Protein AF-A0A2D0HEY1-F1 (afdb_monomer)

Radius of gyration: 21.35 Å; Cα contacts (8 Å, |Δi|>4): 132; chains: 1; bounding box: 47×28×57 Å

Foldseek 3Di:
DQQPVNVVLVVVCVVPPPPPDPVSVVCVVVVLVCLVVQNAEAEAEALVPDPDPQSLLSVLVSCDDSNVSYKYKYKYFPVSCVVCVPSPVQWDKDKDDAQDPPPRVVVVVVVVVVVVCVVDPDDDDDPDDDDPPPSPCSTMMIIIHD

Secondary structure (DSSP, 8-state):
---HHHHHHHHHHHT-TT-TTHHHHHHHHHHHHHHHTT--EEEE--GGGSS-SSHHHHHHHHS-TTGGGSEEEEEEEHHHHHTTGGGGTTSEEEEPPPPPTTHHHHHHHHHHHHHHHTT------------STT-----EEEEE--

Solvent-accessible surface area (backbone atoms only — not comparable to full-atom values): 8769 Å² total; per-residue (Å²): 133,81,50,72,66,54,54,54,49,50,56,63,46,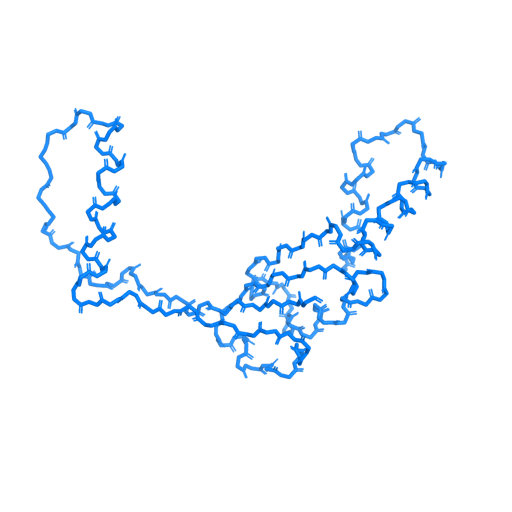69,80,51,83,87,55,82,63,68,53,54,58,52,48,52,51,55,52,48,48,35,19,73,66,59,72,37,77,46,79,45,74,49,46,71,74,46,101,50,99,52,41,59,49,56,50,46,69,63,50,42,86,59,55,50,43,28,31,36,41,36,31,27,41,44,71,62,44,70,76,46,64,73,44,54,71,84,40,52,78,43,72,63,75,79,72,52,80,65,64,50,48,49,54,49,53,52,50,56,49,53,62,51,48,78,77,39,103,69,86,84,81,82,92,76,83,78,72,84,79,83,73,69,71,72,42,41,31,41,35,39,37,117

Structure (mmCIF, N/CA/C/O backbone):
data_AF-A0A2D0HEY1-F1
#
_entry.id   AF-A0A2D0HEY1-F1
#
loop_
_atom_site.group_PDB
_atom_site.id
_atom_site.type_symbol
_atom_site.label_atom_id
_atom_site.label_alt_id
_atom_site.label_comp_id
_atom_site.label_asym_id
_atom_site.label_entity_id
_atom_site.label_seq_id
_atom_site.pdbx_PDB_ins_co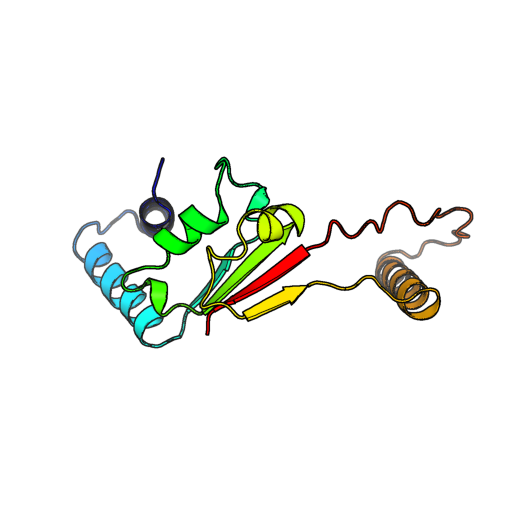de
_atom_site.Cartn_x
_atom_site.Cartn_y
_atom_site.Cartn_z
_atom_site.occupancy
_atom_site.B_iso_or_equiv
_atom_site.auth_seq_id
_atom_site.auth_comp_id
_atom_site.auth_asym_id
_atom_site.auth_atom_id
_atom_site.pdbx_PDB_model_num
ATOM 1 N N . MET A 1 1 ? -8.835 16.727 12.006 1.00 42.97 1 MET A N 1
ATOM 2 C CA . MET A 1 1 ? -8.647 15.499 11.207 1.00 42.97 1 MET A CA 1
ATOM 3 C C . MET A 1 1 ? -9.890 14.647 11.376 1.00 42.97 1 MET A C 1
ATOM 5 O O . MET A 1 1 ? -10.105 14.189 12.490 1.00 42.97 1 MET A O 1
ATOM 9 N N . LYS A 1 2 ? -10.723 14.485 10.339 1.00 43.28 2 LYS A N 1
ATOM 10 C CA . LYS A 1 2 ? -11.772 13.454 10.366 1.00 43.28 2 LYS A CA 1
ATOM 11 C C . LYS A 1 2 ? -11.086 12.103 10.195 1.00 43.28 2 LYS A C 1
ATOM 13 O O . LYS A 1 2 ? -10.297 11.947 9.265 1.00 43.28 2 LYS A O 1
ATOM 18 N N . ARG A 1 3 ? -11.317 11.163 11.111 1.00 63.38 3 ARG A N 1
ATOM 19 C CA . ARG A 1 3 ? -10.751 9.805 10.998 1.00 63.38 3 ARG A CA 1
ATOM 20 C C . ARG A 1 3 ? -11.376 9.132 9.774 1.00 63.38 3 ARG A C 1
ATOM 22 O O . ARG A 1 3 ? -12.541 9.386 9.483 1.00 63.38 3 ARG A O 1
ATOM 29 N N . LEU A 1 4 ? -10.649 8.250 9.090 1.00 54.59 4 LEU A N 1
ATOM 30 C CA . LEU A 1 4 ? -11.161 7.497 7.931 1.00 54.59 4 LEU A CA 1
ATOM 31 C C . LEU A 1 4 ? -12.522 6.832 8.230 1.00 54.59 4 LEU A C 1
ATOM 33 O O . LEU A 1 4 ? -13.414 6.808 7.391 1.00 54.59 4 LEU A O 1
ATOM 37 N N . LEU A 1 5 ? -12.702 6.391 9.480 1.00 56.34 5 LEU A N 1
ATOM 38 C CA . LEU A 1 5 ? -13.956 5.873 10.018 1.00 56.34 5 LEU A CA 1
ATOM 39 C C . LEU A 1 5 ? -15.105 6.893 9.965 1.00 56.34 5 LEU A C 1
ATOM 41 O O . LEU A 1 5 ? -16.190 6.541 9.530 1.00 56.34 5 LEU A O 1
ATOM 45 N N . GLU A 1 6 ? -14.875 8.142 10.379 1.00 59.75 6 GLU A N 1
ATOM 46 C CA . GLU A 1 6 ? -15.881 9.215 10.354 1.00 59.75 6 GLU A CA 1
ATOM 47 C C . GLU A 1 6 ? -16.223 9.617 8.921 1.00 59.75 6 GLU A C 1
ATOM 49 O O . GLU A 1 6 ? -17.385 9.846 8.626 1.00 59.75 6 GLU A O 1
ATOM 54 N N . ALA A 1 7 ? -15.240 9.641 8.016 1.00 65.81 7 ALA A N 1
ATOM 55 C CA . ALA A 1 7 ? -15.483 9.929 6.603 1.00 65.81 7 ALA A CA 1
ATOM 56 C C . ALA A 1 7 ? -16.307 8.823 5.917 1.00 65.81 7 ALA A C 1
ATOM 58 O O . ALA A 1 7 ? -17.231 9.124 5.166 1.00 65.81 7 ALA A O 1
ATOM 59 N N . LEU A 1 8 ? -16.015 7.551 6.212 1.00 61.97 8 LEU A N 1
ATOM 60 C CA . LEU A 1 8 ? -16.779 6.406 5.702 1.00 61.97 8 LEU A CA 1
ATOM 61 C C . LEU A 1 8 ? -18.190 6.342 6.302 1.00 61.97 8 LEU A C 1
ATOM 63 O O . LEU A 1 8 ? -19.149 6.046 5.592 1.00 61.97 8 LEU A O 1
ATOM 67 N N . LEU A 1 9 ? -18.329 6.655 7.593 1.00 59.56 9 LEU A N 1
ATOM 68 C CA . LEU A 1 9 ? -19.627 6.758 8.256 1.00 59.56 9 LEU A CA 1
ATOM 69 C C . LEU A 1 9 ? -20.449 7.937 7.739 1.00 59.56 9 LEU A C 1
ATOM 71 O O . LEU A 1 9 ? -21.649 7.785 7.545 1.00 59.56 9 LEU A O 1
ATOM 75 N N . ASP A 1 10 ? -19.834 9.092 7.505 1.00 65.50 10 ASP A N 1
ATOM 76 C CA . ASP A 1 10 ? -20.512 10.260 6.940 1.00 65.50 10 ASP A CA 1
ATOM 77 C C . ASP A 1 10 ? -21.001 9.972 5.516 1.00 65.50 10 ASP A C 1
ATOM 79 O O . ASP A 1 10 ? -22.139 10.301 5.193 1.00 65.50 10 ASP A O 1
ATOM 83 N N . PHE A 1 11 ? -20.191 9.292 4.695 1.00 64.12 11 PHE A N 1
ATOM 84 C CA . PHE A 1 11 ? -20.583 8.864 3.351 1.00 64.12 11 PHE A CA 1
ATOM 85 C C . PHE A 1 11 ? -21.787 7.912 3.383 1.00 64.12 11 PHE A C 1
ATOM 87 O O . PHE A 1 11 ? -22.779 8.149 2.703 1.00 64.12 11 PHE A O 1
ATOM 94 N N . ALA A 1 12 ? -21.751 6.881 4.233 1.00 57.28 12 ALA A N 1
ATOM 95 C CA . ALA A 1 12 ? -22.863 5.939 4.371 1.00 57.28 12 ALA A CA 1
ATOM 96 C C . ALA A 1 12 ? -24.143 6.588 4.939 1.00 57.28 12 ALA A C 1
ATOM 98 O O . ALA A 1 12 ? -25.248 6.181 4.587 1.00 57.28 12 ALA A O 1
ATOM 99 N N . ASN A 1 13 ? -24.007 7.591 5.813 1.00 54.88 13 ASN A N 1
ATOM 100 C CA . ASN A 1 13 ? -25.144 8.289 6.420 1.00 54.88 13 ASN A CA 1
ATOM 101 C C . ASN A 1 13 ? -25.785 9.331 5.489 1.00 54.88 13 ASN A C 1
ATOM 103 O O . ASN A 1 13 ? -26.959 9.645 5.671 1.00 54.88 13 ASN A O 1
ATOM 107 N N . TRP A 1 14 ? -25.046 9.869 4.514 1.00 55.41 14 TRP A N 1
ATOM 108 C CA . TRP A 1 14 ? -25.567 10.856 3.561 1.00 55.41 14 TRP A CA 1
ATOM 109 C C . TRP A 1 14 ? -26.582 10.255 2.575 1.00 55.41 14 TRP A C 1
ATOM 111 O O . TRP A 1 14 ? -27.490 10.944 2.126 1.00 55.41 14 TRP A O 1
ATOM 121 N N . GLU A 1 15 ? -26.491 8.953 2.304 1.00 53.97 15 GLU A N 1
ATOM 122 C CA . GLU A 1 15 ? -27.396 8.239 1.394 1.00 53.97 15 GLU A CA 1
ATOM 123 C C . GLU A 1 15 ? -28.759 7.872 2.042 1.00 53.97 15 GLU A C 1
ATOM 125 O O . GLU A 1 15 ? -29.707 7.519 1.343 1.00 53.97 15 GLU A O 1
ATOM 130 N N . PHE A 1 16 ? -28.891 7.947 3.377 1.00 53.69 16 PHE A N 1
ATOM 131 C CA . PHE A 1 16 ? -30.055 7.434 4.123 1.00 53.69 16 PHE A CA 1
ATOM 132 C C . PHE A 1 16 ? -30.485 8.378 5.258 1.00 53.69 16 PHE A C 1
ATOM 134 O O . PHE A 1 16 ? -30.284 8.105 6.442 1.00 53.69 16 PHE A O 1
ATOM 141 N N . GLU A 1 17 ? -31.100 9.506 4.903 1.00 50.97 17 GLU A N 1
ATOM 142 C CA . GLU A 1 17 ? -31.331 10.616 5.839 1.00 50.97 17 GLU A CA 1
ATOM 143 C C . GLU A 1 17 ? -32.486 10.400 6.851 1.00 50.97 17 GLU A C 1
ATOM 145 O O . GLU A 1 17 ? -32.572 11.124 7.842 1.00 50.97 17 GLU A O 1
ATOM 150 N N . ASP A 1 18 ? -33.323 9.364 6.695 1.00 55.06 18 ASP A N 1
ATOM 151 C CA . ASP A 1 18 ? -34.662 9.349 7.323 1.00 55.06 18 ASP A CA 1
ATOM 152 C C . ASP A 1 18 ? -34.908 8.322 8.456 1.00 55.06 18 ASP A C 1
ATOM 154 O O . ASP A 1 18 ? -36.035 8.135 8.909 1.00 55.06 18 ASP A O 1
ATOM 158 N N . SER A 1 19 ? -33.888 7.624 8.970 1.00 52.97 19 SER A N 1
ATOM 159 C CA . SER A 1 19 ? -34.100 6.607 10.033 1.00 52.97 19 SER A CA 1
ATOM 160 C C . SER A 1 19 ? -32.874 6.406 10.933 1.00 52.97 19 SER A C 1
ATOM 162 O O . SER A 1 19 ? -32.175 5.402 10.935 1.00 52.97 19 SER A O 1
ATOM 164 N N . LYS A 1 20 ? -32.585 7.430 11.730 1.00 55.69 20 LYS A N 1
ATOM 165 C CA . LYS A 1 20 ? -31.219 7.800 12.130 1.00 55.69 20 LYS A CA 1
ATOM 166 C C . LYS A 1 20 ? -30.547 7.014 13.274 1.00 55.69 20 LYS A C 1
ATOM 168 O O . LYS A 1 20 ? -29.374 7.264 13.530 1.00 55.69 20 LYS A O 1
ATOM 173 N N . PHE A 1 21 ? -31.219 6.096 13.978 1.00 47.94 21 PHE A N 1
ATOM 174 C CA . PHE A 1 21 ? -30.617 5.449 15.168 1.00 47.94 21 PHE A CA 1
ATOM 175 C C . PHE A 1 21 ? -30.515 3.919 15.101 1.00 47.94 21 PHE A C 1
ATOM 177 O O . PHE A 1 21 ? -29.465 3.372 15.428 1.00 47.94 21 PHE A O 1
ATOM 184 N N . ASP A 1 22 ? -31.546 3.226 14.614 1.00 54.31 22 ASP A N 1
ATOM 185 C CA . ASP A 1 22 ? -31.548 1.753 14.539 1.00 54.31 22 ASP A CA 1
ATOM 186 C C . ASP A 1 22 ? -30.839 1.235 13.270 1.00 54.31 22 ASP A C 1
ATOM 188 O O . ASP A 1 22 ? -30.116 0.238 13.273 1.00 54.31 22 ASP A O 1
ATOM 192 N N . ILE A 1 23 ? -30.952 1.992 12.174 1.00 53.47 23 ILE A N 1
ATOM 193 C CA . ILE A 1 23 ? -30.318 1.687 10.886 1.00 53.47 23 ILE A CA 1
ATOM 194 C C . ILE A 1 23 ? -28.796 1.816 10.989 1.00 53.47 23 ILE A C 1
ATOM 196 O O . ILE A 1 23 ? -28.079 0.916 10.558 1.00 53.47 23 ILE A O 1
ATOM 200 N N . LYS A 1 24 ? -28.297 2.870 11.644 1.00 56.50 24 LYS A N 1
ATOM 201 C CA . LYS A 1 24 ? -26.860 3.100 11.845 1.00 56.50 24 LYS A CA 1
ATOM 202 C C . LYS A 1 24 ? -26.186 1.933 12.575 1.00 56.50 24 LYS A C 1
ATOM 204 O O . LYS A 1 24 ? -25.207 1.389 12.075 1.00 56.50 24 LYS A O 1
ATOM 209 N N . PHE A 1 25 ? -26.753 1.489 13.699 1.00 59.38 25 PHE A N 1
ATOM 210 C CA . PHE A 1 25 ? -26.202 0.371 14.471 1.00 59.38 25 PHE A CA 1
ATOM 211 C C . PHE A 1 25 ? -26.286 -0.962 13.710 1.00 59.38 25 PHE A C 1
ATOM 213 O O . PHE A 1 25 ? -25.373 -1.790 13.767 1.00 59.38 25 PHE A O 1
ATOM 220 N N . LYS A 1 26 ? -27.371 -1.179 12.957 1.00 63.69 26 LYS A N 1
ATOM 221 C CA . LYS A 1 26 ? -27.549 -2.390 12.151 1.00 63.69 26 LYS A CA 1
ATOM 222 C C . LYS A 1 26 ? -26.565 -2.457 10.981 1.00 63.69 26 LYS A C 1
ATOM 224 O O . LYS A 1 26 ? -25.997 -3.521 10.743 1.00 63.69 26 LYS A O 1
ATOM 229 N N . TRP A 1 27 ? -26.324 -1.345 10.286 1.00 68.69 27 TRP A N 1
ATOM 230 C CA . TRP A 1 27 ? -25.344 -1.290 9.198 1.00 68.69 27 TRP A CA 1
ATOM 231 C C . TRP A 1 27 ? -23.912 -1.329 9.699 1.00 68.69 27 TRP A C 1
ATOM 233 O O . TRP A 1 27 ? -23.113 -2.026 9.090 1.00 68.69 27 TRP A O 1
ATOM 243 N N . GLU A 1 28 ? -23.582 -0.670 10.810 1.00 69.25 28 GLU A N 1
ATOM 244 C CA . GLU A 1 28 ? -22.246 -0.765 11.412 1.00 69.25 28 GLU A CA 1
ATOM 245 C C . GLU A 1 28 ? -21.892 -2.223 11.732 1.00 69.25 28 GLU A C 1
ATOM 247 O O . GLU A 1 28 ? -20.818 -2.692 11.357 1.00 69.25 28 GLU A O 1
ATOM 252 N N . ASN A 1 29 ? -22.813 -2.972 12.348 1.00 73.44 29 ASN A N 1
ATOM 253 C CA . ASN A 1 29 ? -22.593 -4.386 12.651 1.00 73.44 29 ASN A CA 1
ATOM 254 C C . ASN A 1 29 ? -22.550 -5.255 11.390 1.00 73.44 29 ASN A C 1
ATOM 256 O O . ASN A 1 29 ? -21.627 -6.053 11.235 1.00 73.44 29 ASN A O 1
ATOM 260 N N . ALA A 1 30 ? -23.499 -5.077 10.466 1.00 79.25 30 ALA A N 1
ATOM 261 C CA . ALA A 1 30 ? -23.529 -5.843 9.222 1.00 79.25 30 ALA A CA 1
ATOM 262 C C . ALA A 1 30 ? -22.280 -5.589 8.364 1.00 79.25 30 ALA A C 1
ATOM 264 O O . ALA A 1 30 ? -21.719 -6.520 7.789 1.00 79.25 30 ALA A O 1
ATOM 265 N N . PHE A 1 31 ? -21.817 -4.340 8.312 1.00 77.31 31 PHE A N 1
ATOM 266 C CA . PHE A 1 31 ? -20.603 -3.942 7.614 1.00 77.31 31 PHE A CA 1
ATOM 267 C C . PHE A 1 31 ? -19.370 -4.501 8.319 1.00 77.31 31 PHE A C 1
ATOM 269 O O . PHE A 1 31 ? -18.551 -5.138 7.666 1.00 77.31 31 PHE A O 1
ATOM 276 N N . ALA A 1 32 ? -19.272 -4.393 9.647 1.00 78.56 32 ALA A N 1
ATOM 277 C CA . ALA A 1 32 ? -18.192 -5.018 10.408 1.00 78.56 32 ALA A CA 1
ATOM 278 C C . ALA A 1 32 ? -18.134 -6.541 10.203 1.00 78.56 32 ALA A C 1
ATOM 280 O O . ALA A 1 32 ? -17.047 -7.118 10.136 1.00 78.56 32 ALA A O 1
ATOM 281 N N . ASP A 1 33 ? -19.280 -7.200 10.037 1.00 83.81 33 ASP A N 1
ATOM 282 C CA . ASP A 1 33 ? -19.339 -8.623 9.720 1.00 83.81 33 ASP A CA 1
ATOM 283 C C . ASP A 1 33 ? -18.833 -8.935 8.302 1.00 83.81 33 ASP A C 1
ATOM 285 O O . ASP A 1 33 ? -18.260 -10.004 8.092 1.00 83.81 33 ASP A O 1
ATOM 289 N N . LEU A 1 34 ? -18.939 -8.021 7.328 1.00 83.94 34 LEU A N 1
ATOM 290 C CA . LEU A 1 34 ? -18.284 -8.195 6.020 1.00 83.94 34 LEU A CA 1
ATOM 291 C C . LEU A 1 34 ? -16.760 -8.243 6.154 1.00 83.94 34 LEU A C 1
ATOM 293 O O . LEU A 1 34 ? -16.118 -9.059 5.490 1.00 83.94 34 LEU A O 1
ATOM 297 N N . PHE A 1 35 ? -16.195 -7.413 7.032 1.00 83.38 35 PHE A N 1
ATOM 298 C CA . PHE A 1 35 ? -14.758 -7.391 7.303 1.00 83.38 35 PHE A CA 1
ATOM 299 C C . PHE A 1 35 ? -14.318 -8.663 8.019 1.00 83.38 35 PHE A C 1
ATOM 301 O O . PHE A 1 35 ? -13.371 -9.303 7.584 1.00 83.38 35 PHE A O 1
ATOM 308 N N . LYS A 1 36 ? -15.035 -9.089 9.069 1.00 80.88 36 LYS A N 1
ATOM 309 C CA . LYS A 1 36 ? -14.732 -10.347 9.783 1.00 80.88 36 LYS A CA 1
ATOM 310 C C . LYS A 1 36 ? -14.775 -11.574 8.866 1.00 80.88 36 LYS A C 1
ATOM 312 O O . LYS A 1 36 ? -14.054 -12.533 9.108 1.00 80.88 36 LYS A O 1
ATOM 317 N N . ASN A 1 37 ? -15.613 -11.541 7.829 1.00 85.75 37 ASN A N 1
ATOM 318 C CA . ASN A 1 37 ? -15.754 -12.621 6.852 1.00 85.75 37 ASN A CA 1
ATOM 319 C C . ASN A 1 37 ? -14.831 -12.467 5.624 1.00 85.75 37 ASN A C 1
ATOM 321 O O . ASN A 1 37 ? -15.051 -13.148 4.622 1.00 85.75 37 ASN A O 1
ATOM 325 N N . ASN A 1 38 ? -13.825 -11.581 5.665 1.00 82.25 38 ASN A N 1
ATOM 326 C CA . ASN A 1 38 ? -12.853 -11.343 4.586 1.00 82.25 38 ASN A CA 1
ATOM 327 C C . ASN A 1 38 ? -13.500 -11.002 3.227 1.00 82.25 38 ASN A C 1
ATOM 329 O O . ASN A 1 38 ? -12.986 -11.369 2.167 1.00 82.25 38 ASN A O 1
ATOM 333 N N . ARG A 1 39 ? -14.655 -10.321 3.242 1.00 85.12 39 ARG A N 1
ATOM 334 C CA . ARG A 1 39 ? -15.419 -9.965 2.030 1.00 85.12 39 ARG A CA 1
ATOM 335 C C . ARG A 1 39 ? -15.177 -8.540 1.546 1.00 85.12 39 ARG A C 1
ATOM 337 O O . ARG A 1 39 ? -15.831 -8.110 0.601 1.00 85.12 39 ARG A O 1
ATOM 344 N N . VAL A 1 40 ? -14.267 -7.810 2.187 1.00 86.06 40 VAL A N 1
ATOM 345 C CA . VAL A 1 40 ? -13.989 -6.406 1.874 1.00 86.06 40 VAL A CA 1
ATOM 346 C C . VAL A 1 40 ? -12.551 -6.247 1.411 1.00 86.06 40 VAL A C 1
ATOM 348 O O . VAL A 1 40 ? -11.622 -6.740 2.053 1.00 86.06 40 VAL A O 1
ATOM 351 N N . TRP A 1 41 ? -12.402 -5.546 0.289 1.00 89.50 41 TRP A N 1
ATOM 352 C CA . TRP A 1 41 ? -11.128 -5.076 -0.232 1.00 89.50 41 TRP A CA 1
ATOM 353 C C . TRP A 1 41 ? -11.098 -3.555 -0.143 1.00 89.50 41 TRP A C 1
ATOM 355 O O . TRP A 1 41 ? -12.052 -2.894 -0.553 1.00 89.50 41 TRP A O 1
ATOM 365 N N . LEU A 1 42 ? -10.009 -3.011 0.383 1.00 89.31 42 LEU A N 1
ATOM 366 C CA . LEU A 1 42 ? -9.741 -1.581 0.424 1.00 89.31 42 LEU A CA 1
ATOM 367 C C . LEU A 1 42 ? -8.593 -1.281 -0.531 1.00 89.31 42 LEU A C 1
ATOM 369 O O . LEU A 1 42 ? -7.507 -1.832 -0.373 1.00 89.31 42 LEU A O 1
ATOM 373 N N . LEU A 1 43 ? -8.837 -0.412 -1.508 1.00 90.94 43 LEU A N 1
ATOM 374 C CA . LEU A 1 43 ? -7.793 0.165 -2.345 1.00 90.94 43 LEU A CA 1
ATOM 375 C C . LEU A 1 43 ? -7.491 1.571 -1.828 1.00 90.94 43 LEU A C 1
ATOM 377 O O . LEU A 1 43 ? -8.346 2.452 -1.886 1.00 90.94 43 LEU A O 1
ATOM 381 N N . LEU A 1 44 ? -6.289 1.756 -1.301 1.00 90.31 44 LEU A N 1
ATOM 382 C CA . LEU A 1 44 ? -5.763 3.026 -0.826 1.00 90.31 44 LEU A CA 1
ATOM 383 C C . LEU A 1 44 ? -4.766 3.530 -1.870 1.00 90.31 44 LEU A C 1
ATOM 385 O O . LEU A 1 44 ? -3.617 3.092 -1.900 1.00 90.31 44 LEU A O 1
ATOM 389 N N . ASP A 1 45 ? -5.237 4.390 -2.768 1.00 88.88 45 ASP A N 1
ATOM 390 C CA . ASP A 1 45 ? -4.422 4.902 -3.866 1.00 88.88 45 ASP A CA 1
ATOM 391 C C . ASP A 1 45 ? -3.628 6.148 -3.447 1.00 88.88 45 ASP A C 1
ATOM 393 O O . ASP A 1 45 ? -4.160 7.024 -2.764 1.00 88.88 45 ASP A O 1
ATOM 397 N N . ALA A 1 46 ? -2.365 6.215 -3.867 1.00 87.94 46 ALA A N 1
ATOM 398 C CA . ALA A 1 46 ? -1.450 7.340 -3.701 1.00 87.94 46 ALA A CA 1
ATOM 399 C C . ALA A 1 46 ? -1.284 7.816 -2.244 1.00 87.94 46 ALA A C 1
ATOM 401 O O . ALA A 1 46 ? -1.548 8.969 -1.902 1.00 87.94 46 ALA A O 1
ATOM 402 N N . ALA A 1 47 ? -0.792 6.937 -1.365 1.00 88.00 47 ALA A N 1
ATOM 403 C CA . ALA A 1 47 ? -0.549 7.261 0.046 1.00 88.00 47 ALA A CA 1
ATOM 404 C 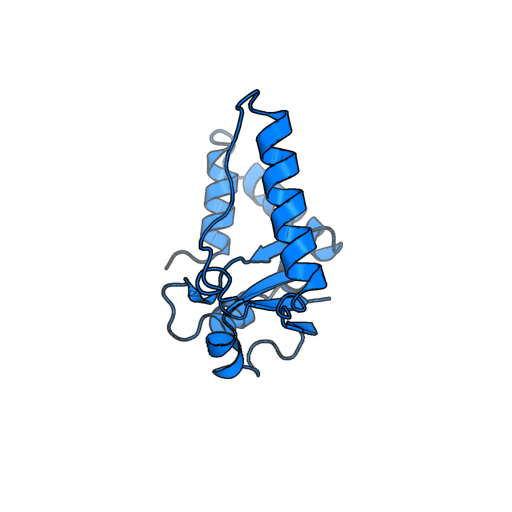C . ALA A 1 47 ? 0.393 8.464 0.247 1.00 88.00 47 ALA A C 1
ATOM 406 O O . ALA A 1 47 ? 0.324 9.148 1.265 1.00 88.00 47 ALA A O 1
ATOM 407 N N . ASP A 1 48 ? 1.278 8.726 -0.714 1.00 86.00 48 ASP A N 1
ATOM 408 C CA . ASP A 1 48 ? 2.190 9.868 -0.717 1.00 86.00 48 ASP A CA 1
ATOM 409 C C . ASP A 1 48 ? 1.503 11.230 -0.898 1.00 86.00 48 ASP A C 1
ATOM 411 O O . ASP A 1 48 ? 2.098 12.248 -0.555 1.00 86.00 48 ASP A O 1
ATOM 415 N N . GLU A 1 49 ? 0.251 11.261 -1.359 1.00 88.94 49 GLU A N 1
ATOM 416 C CA . GLU A 1 49 ? -0.542 12.490 -1.512 1.00 88.94 49 GLU A CA 1
ATOM 417 C C . GLU A 1 49 ? -1.314 12.856 -0.225 1.00 88.94 49 GLU A C 1
ATOM 419 O O . GLU A 1 49 ? -1.999 13.881 -0.149 1.00 88.94 49 GLU A O 1
ATOM 424 N N . MET A 1 50 ? -1.208 12.037 0.829 1.00 85.50 50 MET A N 1
ATOM 425 C CA . MET A 1 50 ? -1.756 12.376 2.140 1.00 85.50 50 MET A CA 1
ATOM 426 C C . MET A 1 50 ? -1.062 13.617 2.706 1.00 85.50 50 MET A C 1
ATOM 428 O O . MET A 1 50 ? 0.159 13.743 2.681 1.00 85.50 50 MET A O 1
ATOM 432 N N . SER A 1 51 ? -1.834 14.500 3.343 1.00 86.06 51 SER A N 1
ATOM 433 C CA . SER A 1 51 ? -1.303 15.637 4.112 1.00 86.06 51 SER A CA 1
ATOM 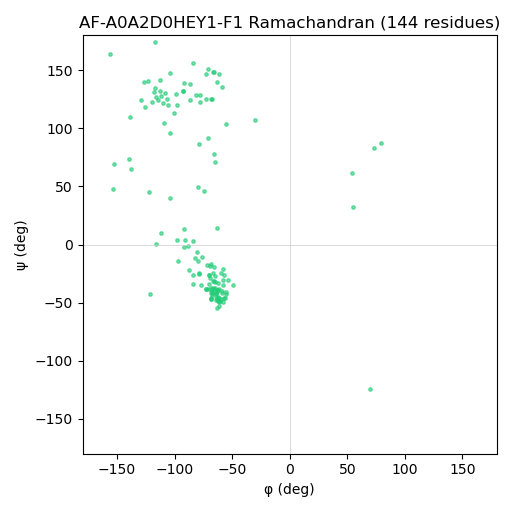434 C C . SER A 1 51 ? -0.698 15.200 5.458 1.00 86.06 51 SER A C 1
ATOM 436 O O . SER A 1 51 ? -0.995 15.783 6.500 1.00 86.06 51 SER A O 1
ATOM 438 N N . SER A 1 52 ? 0.115 14.145 5.445 1.00 86.31 52 SER A N 1
ATOM 439 C CA . SER A 1 52 ? 0.808 13.577 6.597 1.00 86.31 52 SER A CA 1
ATOM 440 C C . SER A 1 52 ? 2.306 13.472 6.301 1.00 86.31 52 SER A C 1
ATOM 442 O O . SER A 1 52 ? 2.686 13.069 5.203 1.00 86.31 52 SER A O 1
ATOM 444 N N . PRO A 1 53 ? 3.180 13.773 7.277 1.00 84.81 53 PRO A N 1
ATOM 445 C CA . PRO A 1 53 ? 4.612 13.535 7.137 1.00 84.81 53 PRO A CA 1
ATOM 446 C C . PRO A 1 53 ? 4.985 12.042 7.192 1.00 84.81 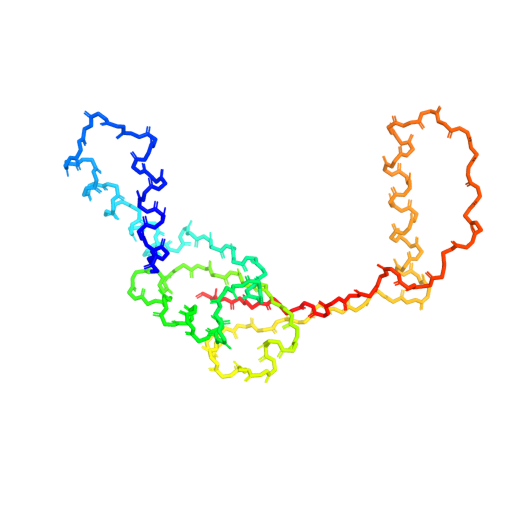53 PRO A C 1
ATOM 448 O O . PRO A 1 53 ? 6.096 11.685 6.810 1.00 84.81 53 PRO A O 1
ATOM 451 N N . GLN A 1 54 ? 4.101 11.171 7.697 1.00 87.94 54 GLN A N 1
ATOM 452 C CA . GLN A 1 54 ? 4.342 9.730 7.848 1.00 87.94 54 GLN A CA 1
ATOM 453 C C . GLN A 1 54 ? 3.105 8.909 7.439 1.00 87.94 54 GLN A C 1
ATOM 455 O O . GLN A 1 54 ? 2.524 8.201 8.270 1.00 87.94 54 GLN A O 1
ATOM 460 N N . PRO A 1 55 ? 2.711 8.956 6.154 1.00 90.00 55 PRO A N 1
ATOM 461 C CA . PRO A 1 55 ? 1.452 8.374 5.691 1.00 90.00 55 PRO A CA 1
ATOM 462 C C . PRO A 1 55 ? 1.350 6.869 5.968 1.00 90.00 55 PRO A C 1
ATOM 464 O O . PRO A 1 55 ? 0.322 6.395 6.444 1.00 90.00 55 PRO A O 1
ATOM 467 N N . LEU A 1 56 ? 2.437 6.114 5.762 1.00 91.00 56 LEU A N 1
ATOM 468 C CA . LEU A 1 56 ? 2.447 4.661 5.975 1.00 91.00 56 LEU A CA 1
ATOM 469 C C . LEU A 1 56 ? 2.263 4.275 7.452 1.00 91.00 56 LEU A C 1
ATOM 471 O O . LEU A 1 56 ? 1.539 3.324 7.748 1.00 91.00 56 LEU A O 1
ATOM 475 N N . THR A 1 57 ? 2.862 5.030 8.383 1.00 90.88 57 THR A N 1
ATOM 476 C CA . THR A 1 57 ? 2.668 4.814 9.828 1.00 90.88 57 THR A CA 1
ATOM 477 C C . THR A 1 57 ? 1.220 5.073 10.217 1.00 90.88 57 THR A C 1
ATOM 479 O O . THR A 1 57 ? 0.614 4.268 10.923 1.00 90.88 57 THR A O 1
ATOM 482 N N . GLU A 1 58 ? 0.655 6.193 9.762 1.00 90.56 58 GLU A N 1
ATOM 483 C CA . GLU A 1 58 ? -0.720 6.561 10.094 1.00 90.56 58 GLU A CA 1
ATOM 484 C C . GLU A 1 58 ? -1.725 5.546 9.552 1.00 90.56 58 GLU A C 1
ATOM 486 O O . GLU A 1 58 ? -2.654 5.170 10.267 1.00 90.56 58 GLU A O 1
ATOM 491 N N . ILE A 1 59 ? -1.525 5.055 8.326 1.00 89.44 59 ILE A N 1
ATOM 492 C CA . ILE A 1 59 ? -2.355 3.993 7.750 1.00 89.44 59 ILE A CA 1
ATOM 493 C C . ILE A 1 59 ? -2.234 2.718 8.587 1.00 89.44 59 ILE A C 1
ATOM 495 O O . ILE A 1 59 ? -3.254 2.167 8.994 1.00 89.44 59 ILE A O 1
ATOM 499 N N . SER A 1 60 ? -1.017 2.281 8.917 1.00 88.06 60 SER A N 1
ATOM 500 C CA . SER A 1 60 ? -0.786 1.087 9.742 1.00 88.06 60 SER A CA 1
ATOM 501 C C . SER A 1 60 ? -1.517 1.157 11.092 1.00 88.06 60 SER A C 1
ATOM 503 O O . SER A 1 60 ? -2.200 0.216 11.495 1.00 88.06 60 SER A O 1
ATOM 505 N N . GLN A 1 61 ? -1.487 2.319 11.753 1.00 88.12 61 GLN A N 1
ATOM 506 C CA . GLN A 1 61 ? -2.212 2.555 13.008 1.00 88.12 61 GLN A CA 1
ATOM 507 C C . GLN A 1 61 ? -3.742 2.544 12.837 1.00 88.12 61 GLN A C 1
ATOM 509 O O . GLN A 1 61 ? -4.474 2.160 13.755 1.00 88.12 61 GLN A O 1
ATOM 514 N N . GLN A 1 62 ? -4.243 2.964 11.673 1.00 86.50 62 GLN A N 1
ATOM 515 C CA . GLN A 1 62 ? -5.673 2.965 11.356 1.00 86.50 62 GLN A CA 1
ATOM 516 C C . GLN A 1 62 ? -6.200 1.581 10.960 1.00 86.50 62 GLN A C 1
ATOM 518 O O . GLN A 1 62 ? -7.377 1.299 11.188 1.00 86.50 62 GLN A O 1
ATOM 523 N N . LEU A 1 63 ? -5.348 0.693 10.444 1.00 85.88 63 LEU A N 1
ATOM 524 C CA . LEU A 1 63 ? -5.686 -0.687 10.077 1.00 85.88 63 LEU A CA 1
ATOM 525 C C . LEU A 1 63 ? -5.724 -1.627 11.294 1.00 85.88 63 LEU A C 1
ATOM 527 O O . LEU A 1 63 ? -5.153 -2.716 11.313 1.00 85.88 63 LEU A O 1
ATOM 531 N N . THR A 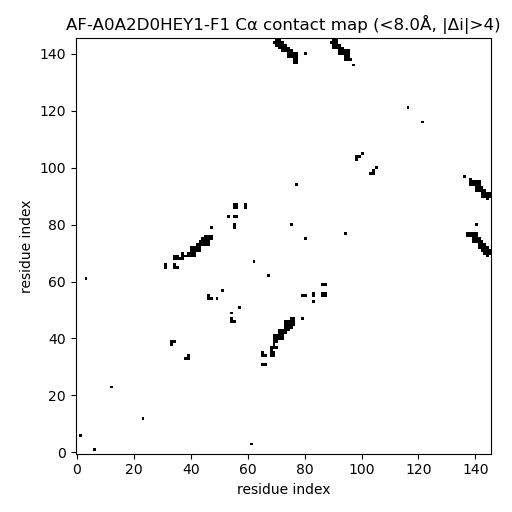1 64 ? -6.437 -1.204 12.334 1.00 81.56 64 THR A N 1
ATOM 532 C CA . THR A 1 64 ? -6.615 -1.937 13.590 1.00 81.56 64 THR A CA 1
ATOM 533 C C . THR A 1 64 ? -8.088 -2.309 13.817 1.00 81.56 64 THR A C 1
ATOM 535 O O . THR A 1 64 ? -8.981 -1.973 13.035 1.00 81.56 64 THR A O 1
ATOM 538 N N . GLY A 1 65 ? -8.378 -3.077 14.872 1.00 79.94 65 GLY A N 1
ATOM 539 C CA . GLY A 1 65 ? -9.753 -3.459 15.216 1.00 79.94 65 GLY A CA 1
ATOM 540 C C . GLY A 1 65 ? -10.379 -4.442 14.222 1.00 79.94 65 GLY A C 1
ATOM 541 O O . GLY A 1 65 ? -9.847 -5.526 14.011 1.00 79.94 65 GLY A O 1
ATOM 542 N N . TRP A 1 66 ? -11.537 -4.096 13.655 1.00 72.06 66 TRP A N 1
ATOM 543 C CA . TRP A 1 66 ? -12.254 -4.913 12.663 1.00 72.06 66 TRP A CA 1
ATOM 544 C C . TRP A 1 66 ? -11.725 -4.701 11.238 1.00 72.06 66 TRP A C 1
ATOM 546 O O . TRP A 1 66 ? -11.776 -5.628 10.432 1.00 72.06 66 TRP A O 1
ATOM 556 N N . VAL A 1 67 ? -11.146 -3.525 10.963 1.00 77.88 67 VAL A N 1
ATOM 557 C CA . VAL A 1 67 ? -10.554 -3.160 9.665 1.00 77.88 67 VAL A CA 1
ATOM 558 C C . VAL A 1 67 ? -9.313 -3.998 9.353 1.00 77.88 67 VAL A C 1
ATOM 560 O O . VAL A 1 67 ? -9.034 -4.254 8.189 1.00 77.88 67 VAL A O 1
ATOM 563 N N . LYS A 1 68 ? -8.635 -4.532 10.379 1.00 80.12 68 LYS A N 1
ATOM 564 C CA . LYS A 1 68 ? -7.486 -5.441 10.218 1.00 80.12 68 LYS A CA 1
ATOM 565 C C . LYS A 1 68 ? -7.787 -6.710 9.406 1.00 80.12 68 LYS A C 1
ATOM 567 O O . LYS A 1 68 ? -6.858 -7.369 8.970 1.00 80.12 68 LYS A O 1
ATOM 572 N N . ASN A 1 69 ? -9.063 -7.095 9.293 1.00 80.88 69 ASN A N 1
ATOM 573 C CA . ASN A 1 69 ? -9.492 -8.275 8.536 1.00 80.88 69 ASN A CA 1
ATOM 574 C C . ASN A 1 69 ? -9.848 -7.928 7.075 1.00 80.88 69 ASN A C 1
ATOM 576 O O . ASN A 1 69 ? -10.241 -8.800 6.304 1.00 80.88 69 ASN A O 1
ATOM 580 N N . ALA A 1 70 ? -9.779 -6.649 6.688 1.00 83.81 70 ALA A N 1
ATOM 581 C CA . ALA A 1 70 ? -9.893 -6.275 5.288 1.00 83.81 70 ALA A CA 1
ATOM 582 C C . ALA A 1 70 ? -8.630 -6.672 4.535 1.00 83.81 70 ALA A C 1
ATOM 584 O O . ALA A 1 70 ? -7.518 -6.532 5.040 1.00 83.81 70 ALA A O 1
ATOM 585 N N . ARG A 1 71 ? -8.809 -7.043 3.269 1.00 88.38 71 ARG A N 1
ATOM 586 C CA . ARG A 1 71 ? -7.693 -7.091 2.329 1.00 88.38 71 ARG A CA 1
ATOM 587 C C . ARG A 1 71 ? -7.395 -5.676 1.885 1.00 88.38 71 ARG A C 1
ATOM 589 O O . ARG A 1 71 ? -8.282 -4.996 1.373 1.00 88.38 71 ARG A O 1
ATOM 596 N N . VAL A 1 72 ? -6.168 -5.225 2.089 1.00 89.31 72 VAL A N 1
ATOM 597 C CA . VAL A 1 72 ? -5.770 -3.854 1.766 1.00 89.31 72 VAL A CA 1
ATOM 598 C C . VAL A 1 72 ? -4.751 -3.890 0.645 1.00 89.31 72 VAL A C 1
ATOM 600 O O . VAL A 1 72 ? -3.725 -4.551 0.770 1.00 89.31 72 VAL A O 1
ATOM 603 N N . VAL A 1 73 ? -5.045 -3.172 -0.432 1.00 91.81 73 VAL A N 1
ATOM 604 C CA . VAL A 1 73 ? -4.105 -2.825 -1.495 1.00 91.81 73 VAL A CA 1
ATOM 605 C C . VAL A 1 73 ? -3.765 -1.354 -1.313 1.00 91.81 73 VAL A C 1
ATOM 607 O O . VAL A 1 73 ? -4.653 -0.509 -1.353 1.00 91.81 73 VAL A O 1
ATOM 610 N N . LEU A 1 74 ? -2.496 -1.043 -1.105 1.00 91.50 74 LEU A N 1
ATOM 611 C CA . LEU A 1 74 ? -1.996 0.316 -0.935 1.00 91.50 74 LEU A CA 1
ATOM 612 C C . LEU A 1 74 ? -1.030 0.640 -2.069 1.00 91.50 74 LEU A C 1
ATOM 614 O O . LEU A 1 74 ? -0.144 -0.166 -2.344 1.00 91.50 74 LEU A O 1
ATOM 618 N N . THR A 1 75 ? -1.148 1.810 -2.687 1.00 91.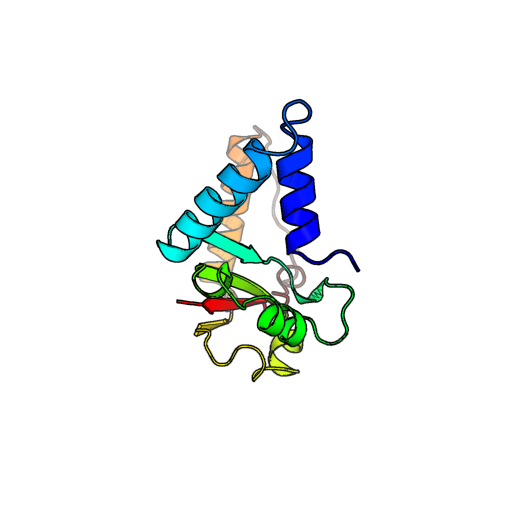94 75 THR A N 1
ATOM 619 C CA . THR A 1 75 ? -0.155 2.310 -3.646 1.00 91.94 75 THR A CA 1
ATOM 620 C C . THR A 1 75 ? 0.553 3.540 -3.076 1.00 91.94 75 THR A C 1
ATOM 622 O O . THR A 1 75 ? -0.050 4.364 -2.387 1.00 91.94 75 THR A O 1
ATOM 625 N N . CYS A 1 76 ? 1.859 3.659 -3.310 1.00 90.12 76 CYS A N 1
ATOM 626 C CA . CYS A 1 76 ? 2.641 4.846 -2.950 1.00 90.12 76 CYS A CA 1
ATOM 627 C C . CYS A 1 76 ? 3.898 4.965 -3.818 1.00 90.12 76 CYS A C 1
ATOM 629 O O . CYS A 1 76 ? 4.322 3.986 -4.435 1.00 90.12 76 CYS A O 1
ATOM 631 N N . ARG A 1 77 ? 4.538 6.137 -3.854 1.00 89.12 77 ARG A N 1
ATOM 632 C CA . ARG A 1 77 ? 5.878 6.272 -4.456 1.00 89.12 77 ARG A CA 1
ATOM 633 C C . ARG A 1 77 ? 6.950 5.507 -3.665 1.00 89.12 77 ARG A C 1
ATOM 635 O O . ARG A 1 77 ? 6.924 5.440 -2.437 1.00 89.12 77 ARG A O 1
ATOM 642 N N . VAL A 1 78 ? 7.964 5.007 -4.373 1.00 88.81 78 VAL A N 1
ATOM 643 C CA . VAL A 1 78 ? 9.106 4.247 -3.826 1.00 88.81 78 VAL A CA 1
ATOM 644 C C . VAL A 1 78 ? 9.833 5.009 -2.722 1.00 88.81 78 VAL A C 1
ATOM 646 O O . VAL A 1 78 ? 10.175 4.408 -1.712 1.00 88.81 78 VAL A O 1
ATOM 649 N N . ASN A 1 79 ? 10.031 6.320 -2.860 1.00 88.50 79 ASN A N 1
ATOM 650 C CA . ASN A 1 79 ? 10.720 7.114 -1.838 1.00 88.50 79 ASN A CA 1
ATOM 651 C C . ASN A 1 79 ? 9.939 7.193 -0.513 1.00 88.50 79 ASN A C 1
ATOM 653 O O . ASN A 1 79 ? 10.549 7.260 0.551 1.00 88.50 79 ASN A O 1
ATOM 657 N N . VAL A 1 80 ? 8.604 7.169 -0.567 1.00 88.00 80 VAL A N 1
ATOM 658 C CA . VAL A 1 80 ? 7.748 7.144 0.627 1.00 88.00 80 VAL A CA 1
ATOM 659 C C . VAL A 1 80 ? 7.803 5.778 1.304 1.00 88.00 80 VAL A C 1
ATOM 661 O O . VAL A 1 80 ? 7.882 5.712 2.529 1.00 88.00 80 VAL A O 1
ATOM 664 N N . TRP A 1 81 ? 7.846 4.701 0.517 1.00 88.62 81 TRP A N 1
ATOM 665 C CA . TRP A 1 81 ? 8.100 3.354 1.025 1.00 88.62 81 TRP A CA 1
ATOM 666 C C . TRP A 1 81 ? 9.478 3.227 1.691 1.00 88.62 81 TRP A C 1
ATOM 668 O O . TRP A 1 81 ? 9.571 2.811 2.843 1.00 88.62 81 TRP A O 1
ATOM 678 N N . GLU A 1 82 ? 10.551 3.625 1.005 1.00 87.56 82 GLU A N 1
ATOM 679 C CA . GLU A 1 82 ? 11.930 3.497 1.499 1.00 87.56 82 GLU A CA 1
ATOM 680 C C . GLU A 1 82 ? 12.178 4.302 2.781 1.00 87.56 82 GLU A C 1
ATOM 682 O O . GLU A 1 82 ? 12.919 3.853 3.655 1.00 87.56 82 GLU A O 1
ATOM 687 N N . ALA A 1 83 ? 11.522 5.455 2.933 1.00 86.50 83 ALA A N 1
ATOM 688 C CA . ALA A 1 83 ? 11.609 6.265 4.145 1.00 86.50 83 ALA A CA 1
ATOM 689 C C . ALA A 1 83 ? 11.005 5.577 5.385 1.00 86.50 83 ALA A C 1
ATOM 691 O O . ALA A 1 83 ? 11.306 5.988 6.507 1.00 86.50 83 ALA A O 1
ATOM 692 N N . ASN A 1 84 ? 10.145 4.564 5.211 1.00 83.75 84 ASN A N 1
ATOM 693 C CA . ASN A 1 84 ? 9.414 3.941 6.312 1.00 83.75 84 ASN A CA 1
ATOM 694 C C . ASN A 1 84 ? 9.014 2.477 6.043 1.00 83.75 84 ASN A C 1
ATOM 696 O O . ASN A 1 84 ? 7.873 2.072 6.276 1.00 83.75 84 ASN A O 1
ATOM 700 N N . ALA A 1 85 ? 9.965 1.671 5.567 1.00 75.25 85 ALA A N 1
ATOM 701 C CA . ALA A 1 85 ? 9.715 0.287 5.151 1.00 75.25 85 ALA A CA 1
ATOM 702 C C . ALA A 1 85 ? 9.164 -0.615 6.278 1.00 75.25 85 ALA A C 1
ATOM 704 O O . ALA A 1 85 ? 8.467 -1.589 6.014 1.00 75.25 85 ALA A O 1
ATOM 705 N N . ASN A 1 86 ? 9.431 -0.273 7.542 1.00 83.12 86 ASN A N 1
ATOM 706 C CA . ASN A 1 86 ? 8.981 -1.059 8.694 1.00 83.12 86 ASN A CA 1
ATOM 707 C C . ASN A 1 86 ? 7.530 -0.758 9.115 1.00 83.12 86 ASN A C 1
ATOM 709 O O . ASN A 1 86 ? 6.972 -1.497 9.921 1.00 83.12 86 ASN A O 1
ATOM 713 N N . ALA A 1 87 ? 6.893 0.304 8.603 1.00 83.75 87 ALA A N 1
ATOM 714 C CA . ALA A 1 87 ? 5.532 0.665 9.016 1.00 83.75 87 ALA A CA 1
ATOM 715 C C . ALA A 1 87 ? 4.477 -0.389 8.633 1.00 83.75 87 ALA A C 1
ATOM 717 O O . ALA A 1 87 ? 3.448 -0.495 9.303 1.00 83.75 87 ALA A O 1
ATOM 718 N N . LEU A 1 88 ? 4.723 -1.166 7.573 1.00 84.94 88 LEU A N 1
ATOM 719 C CA . LEU A 1 88 ? 3.794 -2.160 7.025 1.00 84.94 88 LEU A CA 1
ATOM 720 C C . LEU A 1 88 ? 4.419 -3.564 7.012 1.00 84.94 88 LEU A C 1
ATOM 722 O O . LEU A 1 88 ? 4.304 -4.290 6.031 1.00 84.94 88 LEU A O 1
ATOM 726 N N . GLU A 1 89 ? 5.071 -3.961 8.109 1.00 81.44 89 GLU A N 1
ATOM 727 C CA . GLU A 1 89 ? 5.799 -5.240 8.231 1.00 81.44 89 GLU A CA 1
ATOM 728 C C . GLU A 1 89 ? 4.955 -6.483 7.877 1.00 81.44 89 GLU A C 1
ATOM 730 O O . GLU A 1 89 ? 5.472 -7.462 7.348 1.00 81.44 89 GLU A O 1
ATOM 735 N N . ASN A 1 90 ? 3.639 -6.436 8.107 1.00 82.62 90 ASN A N 1
ATOM 736 C CA . ASN A 1 90 ? 2.724 -7.549 7.821 1.00 82.62 90 ASN A CA 1
ATOM 737 C C . ASN A 1 90 ? 2.234 -7.612 6.364 1.00 82.62 90 ASN A C 1
ATOM 739 O O . ASN A 1 90 ? 1.377 -8.439 6.046 1.00 82.62 90 ASN A O 1
ATOM 743 N N . PHE A 1 91 ? 2.709 -6.725 5.492 1.00 88.31 91 PHE A N 1
ATOM 744 C CA . PHE A 1 91 ? 2.250 -6.658 4.114 1.00 88.31 91 PHE A CA 1
ATOM 745 C C . PHE A 1 91 ? 3.260 -7.264 3.140 1.00 88.31 91 PHE A C 1
ATOM 747 O O . PHE A 1 91 ? 4.476 -7.131 3.277 1.00 88.31 91 PHE A O 1
ATOM 754 N N . GLU A 1 92 ? 2.739 -7.853 2.070 1.00 90.69 92 GLU A N 1
ATOM 755 C CA . GLU A 1 92 ? 3.530 -8.205 0.901 1.00 90.69 92 GLU A CA 1
ATOM 756 C C . GLU A 1 92 ? 3.785 -6.966 0.049 1.00 90.69 92 GLU A C 1
ATOM 758 O O . GLU A 1 92 ? 2.857 -6.250 -0.321 1.00 90.69 92 GLU A O 1
ATOM 763 N N . THR A 1 93 ? 5.047 -6.721 -0.286 1.00 89.81 93 THR A N 1
ATOM 764 C CA . THR A 1 93 ? 5.452 -5.529 -1.032 1.00 89.81 93 THR A CA 1
ATOM 765 C C . THR A 1 93 ? 5.848 -5.895 -2.455 1.00 89.81 93 THR A C 1
ATOM 767 O O . THR A 1 93 ? 6.677 -6.776 -2.679 1.00 89.81 93 THR A O 1
ATOM 770 N N . TYR A 1 94 ? 5.296 -5.167 -3.418 1.00 90.06 94 TYR A N 1
ATOM 771 C CA . TYR A 1 94 ? 5.559 -5.302 -4.842 1.00 90.06 94 TYR A CA 1
ATOM 772 C C . TYR A 1 94 ? 6.044 -3.964 -5.393 1.00 90.06 94 TYR A C 1
ATOM 774 O O . TYR A 1 94 ? 5.520 -2.907 -5.049 1.00 90.06 94 TYR A O 1
ATOM 782 N N . ARG A 1 95 ? 7.026 -3.996 -6.293 1.00 87.00 95 ARG A N 1
ATOM 783 C CA . ARG A 1 95 ? 7.496 -2.806 -7.008 1.00 87.00 95 ARG A CA 1
ATOM 784 C C . ARG A 1 95 ? 7.129 -2.929 -8.476 1.00 87.00 95 ARG A C 1
ATOM 786 O O . ARG A 1 95 ? 7.477 -3.927 -9.107 1.00 87.00 95 ARG A O 1
ATOM 793 N N . LEU A 1 96 ? 6.473 -1.910 -9.025 1.00 84.69 96 LEU A N 1
ATOM 794 C CA . LEU A 1 96 ? 6.223 -1.865 -10.461 1.00 84.69 96 LEU A CA 1
ATOM 795 C C . LEU A 1 96 ? 7.548 -1.676 -11.205 1.00 84.69 96 LEU A C 1
ATOM 797 O O . LEU A 1 96 ? 8.315 -0.752 -10.926 1.00 84.69 96 LEU A O 1
ATOM 801 N N . LEU A 1 97 ? 7.819 -2.584 -12.139 1.00 83.94 97 LEU A N 1
ATOM 802 C CA . LEU A 1 97 ? 8.980 -2.510 -13.015 1.00 83.94 97 LEU A CA 1
ATOM 803 C C . LEU A 1 97 ? 8.679 -1.614 -14.216 1.00 83.94 97 LEU A C 1
ATOM 805 O O . LEU A 1 97 ? 7.528 -1.410 -14.602 1.00 83.94 97 LEU A O 1
ATOM 809 N N . ASN A 1 98 ? 9.739 -1.073 -14.806 1.00 82.12 98 ASN A N 1
ATOM 810 C CA . ASN A 1 98 ? 9.629 -0.352 -16.065 1.00 82.12 98 ASN A CA 1
ATOM 811 C C . ASN A 1 98 ? 9.344 -1.327 -17.205 1.00 82.12 98 ASN A C 1
ATOM 813 O O . ASN A 1 98 ? 9.794 -2.472 -17.171 1.00 82.12 98 ASN A O 1
ATOM 817 N N . PHE A 1 99 ? 8.659 -0.838 -18.237 1.00 83.38 99 PHE A N 1
ATOM 818 C CA . PHE A 1 99 ? 8.542 -1.579 -19.484 1.00 83.38 99 PHE A CA 1
ATOM 819 C C . PHE A 1 99 ? 9.924 -1.850 -20.082 1.00 83.38 99 PHE A C 1
ATOM 821 O O . PHE A 1 99 ? 10.776 -0.961 -20.161 1.00 83.38 99 PHE A O 1
ATOM 828 N N . GLU A 1 100 ? 10.125 -3.077 -20.546 1.00 85.50 100 GLU A N 1
ATOM 829 C CA . GLU A 1 100 ? 11.329 -3.467 -21.266 1.00 85.50 100 GLU A CA 1
ATOM 830 C C . GLU A 1 100 ? 11.387 -2.775 -22.633 1.00 85.50 100 GLU A C 1
ATOM 832 O O . GLU A 1 100 ? 10.476 -2.886 -23.464 1.00 85.50 100 GLU A O 1
ATOM 837 N N . TYR A 1 101 ? 12.494 -2.080 -22.892 1.00 80.69 101 TYR A N 1
ATOM 838 C CA . TYR A 1 101 ? 12.762 -1.469 -24.188 1.00 80.69 101 TYR A CA 1
ATOM 839 C C . TYR A 1 101 ? 13.564 -2.427 -25.090 1.00 80.69 101 TYR A C 1
ATOM 841 O O . TYR A 1 101 ? 14.519 -3.043 -24.616 1.00 80.69 101 TYR A O 1
ATOM 849 N N . PRO A 1 102 ? 13.247 -2.529 -26.396 1.00 85.69 102 PRO A N 1
ATOM 850 C CA . PRO A 1 102 ? 12.202 -1.782 -27.107 1.00 85.69 102 PRO A CA 1
ATOM 851 C C . PRO A 1 102 ? 10.813 -2.423 -27.058 1.00 85.69 102 PRO A C 1
ATOM 853 O O . PRO A 1 102 ? 9.821 -1.725 -27.247 1.00 85.69 102 PRO A O 1
ATOM 856 N N . LYS A 1 103 ? 10.731 -3.732 -26.813 1.00 88.56 103 LYS A N 1
ATOM 857 C CA . LYS A 1 103 ? 9.554 -4.539 -27.148 1.00 88.56 103 LYS A CA 1
ATOM 858 C C . LYS A 1 103 ? 8.280 -4.123 -26.405 1.00 88.56 103 LYS A C 1
ATOM 860 O O . LYS A 1 103 ? 7.282 -3.822 -27.049 1.00 88.56 103 LYS A O 1
ATOM 865 N N . GLN A 1 104 ? 8.302 -4.071 -25.073 1.00 86.19 104 GLN A N 1
ATOM 866 C CA . GLN A 1 104 ? 7.095 -3.773 -24.289 1.00 86.19 104 GLN A CA 1
ATOM 867 C C . GLN A 1 104 ? 6.661 -2.312 -24.448 1.00 86.19 104 GLN A C 1
ATOM 869 O O . GLN A 1 104 ? 5.470 -2.015 -24.476 1.00 86.19 104 GLN A O 1
ATOM 874 N N . VAL A 1 105 ? 7.625 -1.400 -24.607 1.00 86.12 105 VAL A N 1
ATOM 875 C CA . VAL A 1 105 ? 7.341 0.013 -24.897 1.00 86.12 105 VAL A CA 1
ATOM 876 C C . VAL A 1 105 ? 6.658 0.162 -26.260 1.00 86.12 105 VAL A C 1
ATOM 878 O O . VAL A 1 105 ? 5.666 0.880 -26.369 1.00 86.12 105 VAL A O 1
ATOM 881 N N . GLN A 1 106 ? 7.150 -0.531 -27.291 1.00 86.50 106 GLN A N 1
ATOM 882 C CA . GLN A 1 106 ? 6.530 -0.526 -28.619 1.00 86.50 106 GLN A CA 1
ATOM 883 C C . GLN A 1 106 ? 5.121 -1.123 -28.583 1.00 86.50 106 GLN A C 1
ATOM 885 O O . GLN A 1 106 ? 4.189 -0.483 -29.061 1.00 86.50 106 GLN A O 1
ATOM 890 N N . GLU A 1 107 ? 4.938 -2.275 -27.932 1.00 87.88 107 GLU A N 1
ATOM 891 C CA . GLU A 1 107 ? 3.619 -2.900 -27.769 1.00 87.88 107 GLU A CA 1
ATOM 892 C C . GLU A 1 107 ? 2.626 -1.980 -27.039 1.00 87.88 107 GLU A C 1
ATOM 894 O O . GLU A 1 107 ? 1.457 -1.897 -27.425 1.00 87.88 107 GLU A O 1
ATOM 899 N N . PHE A 1 108 ? 3.073 -1.260 -26.005 1.00 86.62 108 PHE A N 1
ATOM 900 C CA . PHE A 1 108 ? 2.249 -0.275 -25.306 1.00 86.62 108 PHE A CA 1
ATOM 901 C C . PHE A 1 108 ? 1.802 0.856 -26.243 1.00 86.62 108 PHE A C 1
ATOM 903 O O . PHE A 1 108 ? 0.610 1.158 -26.310 1.00 86.62 108 PHE A O 1
ATOM 910 N N . ILE A 1 109 ? 2.735 1.450 -26.998 1.00 85.56 109 ILE A N 1
ATOM 911 C CA . ILE A 1 109 ? 2.450 2.551 -27.934 1.00 85.56 109 ILE A CA 1
ATOM 912 C C . ILE A 1 109 ? 1.488 2.097 -29.038 1.00 85.56 109 ILE A C 1
ATOM 914 O O . ILE A 1 109 ? 0.528 2.801 -29.354 1.00 85.56 109 ILE A O 1
ATOM 918 N N . GLU A 1 110 ? 1.723 0.920 -29.616 1.00 85.31 110 GLU A N 1
ATOM 919 C CA . GLU A 1 110 ? 0.865 0.357 -30.660 1.00 85.31 110 GLU A CA 1
ATOM 920 C C . GLU A 1 110 ? -0.560 0.126 -30.147 1.00 85.31 110 GLU A C 1
ATOM 922 O O . GLU A 1 110 ? -1.526 0.525 -30.799 1.00 85.31 110 GLU A O 1
ATOM 927 N N . ARG A 1 111 ? -0.718 -0.463 -28.954 1.00 86.00 111 ARG A N 1
ATOM 928 C CA . ARG A 1 111 ? -2.040 -0.676 -28.339 1.00 86.00 111 ARG A CA 1
ATOM 929 C C . ARG A 1 111 ? -2.746 0.635 -28.016 1.00 86.00 111 ARG A C 1
ATOM 931 O O . ARG A 1 111 ? -3.939 0.749 -28.292 1.00 86.00 111 ARG A O 1
ATOM 938 N N . TRP A 1 112 ? -2.024 1.613 -27.471 1.00 83.81 112 TRP A N 1
ATOM 939 C CA . TRP A 1 112 ? -2.564 2.935 -27.154 1.00 83.81 112 TRP A CA 1
ATOM 940 C C . TRP A 1 112 ? -3.182 3.597 -28.391 1.00 83.81 112 TRP A C 1
ATOM 942 O O . TRP A 1 112 ? -4.317 4.074 -28.345 1.00 83.81 112 TRP A O 1
ATOM 952 N N . TRP A 1 113 ? -2.483 3.558 -29.531 1.00 80.19 113 TRP A N 1
ATOM 953 C CA . TRP A 1 113 ? -2.998 4.148 -30.767 1.00 80.19 113 TRP A CA 1
ATOM 954 C C . TRP A 1 113 ? -4.062 3.315 -31.468 1.00 80.19 113 TRP A C 1
ATOM 956 O O . TRP A 1 113 ? -5.013 3.894 -31.989 1.00 80.19 113 TRP A O 1
ATOM 966 N N . ASN A 1 114 ? -3.977 1.986 -31.430 1.00 77.19 114 ASN A N 1
ATOM 967 C CA . ASN A 1 114 ? -5.030 1.135 -31.985 1.00 77.19 114 ASN A CA 1
ATOM 968 C C . ASN A 1 114 ? -6.372 1.351 -31.269 1.00 77.19 114 ASN A C 1
ATOM 970 O O . ASN A 1 114 ? -7.406 1.417 -31.927 1.00 77.19 114 ASN A O 1
ATOM 974 N N . LEU A 1 115 ? -6.368 1.546 -29.946 1.00 64.06 115 LEU A N 1
ATOM 975 C CA . LEU A 1 115 ? -7.577 1.891 -29.187 1.00 64.06 115 LEU A CA 1
ATOM 976 C C . LEU A 1 115 ? -8.146 3.264 -29.586 1.00 64.06 115 LEU A C 1
ATOM 978 O O . LEU A 1 115 ? -9.361 3.420 -29.686 1.00 64.06 115 LEU A O 1
ATOM 982 N N . MET A 1 116 ? -7.282 4.242 -29.872 1.00 58.72 116 MET A N 1
ATOM 983 C CA . MET A 1 116 ? -7.689 5.583 -30.314 1.00 58.72 116 MET A CA 1
ATOM 984 C C . MET A 1 116 ? -8.248 5.584 -31.749 1.00 58.72 116 MET A C 1
ATOM 986 O O . MET A 1 116 ? -9.241 6.262 -32.016 1.00 58.72 116 MET A O 1
ATOM 990 N N . MET A 1 117 ? -7.676 4.793 -32.665 1.00 54.69 117 MET A N 1
ATOM 991 C CA . MET A 1 117 ? -8.120 4.706 -34.067 1.00 54.69 117 MET A CA 1
ATOM 992 C C . MET A 1 117 ? -9.477 4.010 -34.244 1.00 54.69 117 MET A C 1
ATOM 994 O O . MET A 1 117 ? -10.202 4.337 -35.178 1.00 54.69 117 MET A O 1
ATOM 998 N N . VAL A 1 118 ? -9.885 3.120 -33.330 1.00 55.22 118 VAL A N 1
ATOM 999 C CA . VAL A 1 118 ? -11.244 2.536 -33.350 1.00 55.22 118 VAL A CA 1
ATOM 1000 C C . VAL A 1 118 ? -12.318 3.582 -32.996 1.00 55.22 118 VAL A C 1
ATOM 1002 O O . VAL A 1 118 ? -13.480 3.414 -33.355 1.00 55.22 118 VAL A O 1
ATOM 1005 N N . SER A 1 119 ? -11.940 4.701 -32.363 1.00 54.06 119 SER A N 1
ATOM 1006 C CA . SER A 1 119 ? -12.852 5.814 -32.048 1.00 54.06 119 SER A CA 1
ATOM 1007 C C . SER A 1 119 ? -12.823 6.964 -33.065 1.00 54.06 119 SER A C 1
ATOM 1009 O O . SER A 1 119 ? -13.731 7.794 -33.081 1.00 54.06 119 SER A O 1
ATOM 1011 N N . ALA A 1 120 ? -11.814 7.015 -33.941 1.00 49.34 120 ALA A N 1
ATOM 1012 C CA . ALA A 1 120 ? -11.610 8.125 -34.862 1.00 49.34 120 ALA A CA 1
ATOM 1013 C C . ALA A 1 120 ? -11.190 7.632 -36.253 1.00 49.34 120 ALA A C 1
ATOM 1015 O O . ALA A 1 120 ? -10.049 7.229 -36.470 1.00 49.34 120 ALA A O 1
ATOM 1016 N N . ASN A 1 121 ? -12.097 7.765 -37.226 1.00 47.84 121 ASN A N 1
ATOM 1017 C CA . ASN A 1 121 ? -11.773 7.774 -38.655 1.00 47.84 121 ASN A CA 1
ATOM 1018 C C . ASN A 1 121 ? -10.914 9.011 -38.987 1.00 47.84 121 ASN A C 1
ATOM 1020 O O . ASN A 1 121 ? -11.404 9.959 -39.600 1.00 47.84 121 ASN A O 1
ATOM 1024 N N . PHE A 1 122 ? -9.651 9.039 -38.559 1.00 46.28 122 PHE A N 1
ATOM 1025 C CA . PHE A 1 122 ? -8.728 10.119 -38.890 1.00 46.28 122 PHE A CA 1
ATOM 1026 C C . PHE A 1 122 ? -7.408 9.590 -39.446 1.00 46.28 122 PHE A C 1
ATOM 1028 O O . PHE A 1 122 ? -6.713 8.764 -38.858 1.00 46.28 122 PHE A O 1
ATOM 1035 N N . ILE A 1 123 ? -7.107 10.088 -40.639 1.00 48.69 123 ILE A N 1
ATOM 1036 C CA . ILE A 1 123 ? -5.998 9.716 -41.504 1.00 48.69 123 ILE A CA 1
ATOM 1037 C C . ILE A 1 123 ? -4.736 10.441 -41.021 1.00 48.69 123 ILE A C 1
ATOM 1039 O O . ILE A 1 123 ? -4.733 11.662 -40.902 1.00 48.69 123 ILE A O 1
ATOM 1043 N N . GLY A 1 124 ? -3.653 9.687 -40.823 1.00 52.44 124 GLY A N 1
ATOM 1044 C CA . GLY A 1 124 ? -2.280 10.183 -40.943 1.00 52.44 124 GLY A CA 1
ATOM 1045 C C . GLY A 1 124 ? -1.716 10.976 -39.761 1.00 52.44 124 GLY A C 1
ATOM 1046 O O . GLY A 1 124 ? -1.660 12.199 -39.798 1.00 52.44 124 GLY A O 1
ATOM 1047 N N . PHE A 1 125 ? -1.128 10.271 -38.792 1.00 49.53 125 PHE A N 1
ATOM 1048 C CA . PHE A 1 125 ? -0.093 10.835 -37.921 1.00 49.53 125 PHE A CA 1
ATOM 1049 C C . PHE A 1 125 ? 1.145 9.931 -37.969 1.00 49.53 125 PHE A C 1
ATOM 1051 O O . PHE A 1 125 ? 1.075 8.755 -37.619 1.00 49.53 125 PHE A O 1
ATOM 1058 N N . LYS A 1 126 ? 2.285 10.461 -38.434 1.00 53.25 126 LYS A N 1
ATOM 1059 C CA . LYS A 1 126 ? 3.590 9.801 -38.274 1.00 53.25 126 LYS A CA 1
ATOM 1060 C C . LYS A 1 126 ? 4.174 10.220 -36.921 1.00 53.25 126 LYS A C 1
ATOM 1062 O O . LYS A 1 126 ? 4.329 11.423 -36.709 1.00 53.25 126 LYS A O 1
ATOM 1067 N N . PRO A 1 127 ? 4.536 9.284 -36.027 1.00 47.44 127 PRO A N 1
ATOM 1068 C CA . PRO A 1 127 ? 5.127 9.623 -34.743 1.00 47.44 127 PRO A CA 1
ATOM 1069 C C . PRO A 1 127 ? 6.609 9.950 -34.953 1.00 47.44 127 PRO A C 1
ATOM 1071 O O . PRO A 1 127 ? 7.479 9.089 -34.868 1.00 47.44 127 PRO A O 1
ATOM 1074 N N . ILE A 1 128 ? 6.901 11.203 -35.286 1.00 49.88 128 ILE A N 1
ATOM 1075 C CA . ILE A 1 128 ? 8.253 11.753 -35.225 1.00 49.88 128 ILE A CA 1
ATOM 1076 C C . ILE A 1 128 ? 8.337 12.507 -33.896 1.00 49.88 128 ILE A C 1
ATOM 1078 O O . ILE A 1 128 ? 7.568 13.433 -33.667 1.00 49.88 128 ILE A O 1
ATOM 1082 N N . PHE A 1 129 ? 9.266 12.069 -33.042 1.00 46.22 129 PHE A N 1
ATOM 1083 C CA . PHE A 1 129 ? 9.574 12.584 -31.702 1.00 46.22 129 PHE A CA 1
ATOM 1084 C C . PHE A 1 129 ? 8.569 12.260 -30.585 1.00 46.22 129 PHE A C 1
ATOM 1086 O O . PHE A 1 129 ? 7.807 13.104 -30.131 1.00 46.22 129 PHE A O 1
ATOM 1093 N N . TRP A 1 130 ? 8.710 11.061 -30.016 1.00 47.94 130 TRP A N 1
ATOM 1094 C CA . TRP A 1 130 ? 8.592 10.911 -28.566 1.00 47.94 130 TRP A CA 1
ATOM 1095 C C . TRP A 1 130 ? 9.984 10.611 -28.016 1.00 47.94 130 TRP A C 1
ATOM 1097 O O . TRP A 1 130 ? 10.513 9.515 -28.189 1.00 47.94 130 TRP A O 1
ATOM 1107 N N . GLN A 1 131 ? 10.610 11.615 -27.394 1.00 43.56 131 GLN A N 1
ATOM 1108 C CA . GLN A 1 131 ? 11.716 11.347 -26.477 1.00 43.56 131 GLN A CA 1
ATOM 1109 C C . GLN A 1 131 ? 11.169 10.486 -25.319 1.00 43.56 131 GLN A C 1
ATOM 1111 O O . GLN A 1 131 ? 10.020 10.703 -24.927 1.00 43.56 131 GLN A O 1
ATOM 1116 N N . PRO A 1 132 ? 11.945 9.556 -24.729 1.00 42.53 132 PRO A N 1
ATOM 1117 C CA . PRO A 1 132 ? 11.481 8.625 -23.682 1.00 42.53 132 PRO A CA 1
ATOM 1118 C C . PRO A 1 132 ? 11.015 9.273 -22.359 1.00 42.53 132 PRO A C 1
ATOM 1120 O O . PRO A 1 132 ? 10.897 8.599 -21.341 1.00 42.53 132 PRO A O 1
ATOM 1123 N N . MET A 1 133 ? 10.784 10.584 -22.323 1.00 37.50 133 MET A N 1
ATOM 1124 C CA . MET A 1 133 ? 10.763 11.387 -21.104 1.00 37.50 133 MET A CA 1
ATOM 1125 C C . MET A 1 133 ? 9.386 11.517 -20.433 1.00 37.50 133 MET A C 1
ATOM 1127 O O . MET A 1 133 ? 9.281 12.216 -19.434 1.00 37.50 133 MET A O 1
ATOM 1131 N N . VAL A 1 134 ? 8.339 10.847 -20.931 1.00 45.19 134 VAL A N 1
ATOM 1132 C CA . VAL A 1 134 ? 6.986 10.897 -20.322 1.00 45.19 134 VAL A CA 1
ATOM 1133 C C . VAL A 1 134 ? 6.516 9.538 -19.783 1.00 45.19 134 VAL A C 1
ATOM 1135 O O . VAL A 1 134 ? 5.470 9.443 -19.157 1.00 45.19 134 VAL A O 1
ATOM 1138 N N . LEU A 1 135 ? 7.335 8.489 -19.906 1.00 42.56 135 LEU A N 1
ATOM 1139 C CA . LEU A 1 135 ? 7.148 7.237 -19.159 1.00 42.56 135 LEU A CA 1
ATOM 1140 C C . LEU A 1 135 ? 8.151 7.147 -18.004 1.00 42.56 135 LEU A C 1
ATOM 1142 O O . LEU A 1 135 ? 8.730 6.094 -17.743 1.00 42.56 135 LEU A O 1
ATOM 1146 N N . GLN A 1 136 ? 8.393 8.266 -17.314 1.00 44.25 136 GLN A N 1
ATOM 1147 C CA . GLN A 1 136 ? 9.040 8.204 -16.011 1.00 44.25 136 GLN A CA 1
ATOM 1148 C C . GLN A 1 136 ? 8.026 7.611 -15.040 1.00 44.25 136 GLN A C 1
ATOM 1150 O O . GLN A 1 136 ? 7.186 8.308 -14.479 1.00 44.25 136 GLN A O 1
ATOM 1155 N N . ASN A 1 137 ? 8.086 6.290 -14.908 1.00 50.50 137 ASN A N 1
ATOM 1156 C CA . ASN A 1 137 ? 7.424 5.555 -13.852 1.00 50.50 137 ASN A CA 1
ATOM 1157 C C . ASN A 1 137 ? 7.909 6.181 -12.535 1.00 50.50 137 ASN A C 1
ATOM 1159 O O . ASN A 1 137 ? 9.065 5.999 -12.142 1.00 50.50 137 ASN A O 1
ATOM 1163 N N . LEU A 1 138 ? 7.059 6.995 -11.906 1.00 52.94 138 LEU A N 1
ATOM 1164 C CA . LEU A 1 138 ? 7.245 7.507 -10.553 1.00 52.94 138 LEU A CA 1
ATOM 1165 C C . LEU A 1 138 ? 7.174 6.289 -9.640 1.00 52.94 138 LEU A C 1
ATOM 1167 O O . LEU A 1 138 ? 6.101 6.012 -9.130 1.00 52.94 138 LEU A O 1
ATOM 1171 N N . GLY A 1 139 ? 8.260 5.504 -9.570 1.00 61.56 139 GLY A N 1
ATOM 1172 C CA . GLY A 1 139 ? 8.275 4.120 -9.095 1.00 61.56 139 GLY A CA 1
ATOM 1173 C C . GLY A 1 139 ? 7.202 3.872 -8.048 1.00 61.56 139 GLY A C 1
ATOM 1174 O O . GLY A 1 139 ? 7.301 4.409 -6.951 1.00 61.56 139 GLY A O 1
ATOM 1175 N N . ILE A 1 140 ? 6.150 3.150 -8.424 1.00 71.19 140 ILE A N 1
ATOM 1176 C CA . ILE A 1 140 ? 5.020 2.883 -7.539 1.00 71.19 140 ILE A CA 1
ATOM 1177 C C . ILE A 1 140 ? 5.297 1.558 -6.838 1.00 71.19 140 ILE A C 1
ATOM 1179 O O . ILE A 1 140 ? 5.677 0.560 -7.463 1.00 71.19 140 ILE A O 1
ATOM 1183 N N . VAL A 1 141 ? 5.118 1.566 -5.528 1.00 77.31 141 VAL A N 1
ATOM 1184 C CA . VAL A 1 141 ? 5.087 0.388 -4.676 1.00 77.31 141 VAL A CA 1
ATOM 1185 C C . VAL A 1 141 ? 3.630 0.049 -4.420 1.00 77.31 141 VAL A C 1
ATOM 1187 O O . VAL A 1 141 ? 2.848 0.916 -4.032 1.00 77.31 141 VAL A O 1
ATOM 1190 N N . VAL A 1 142 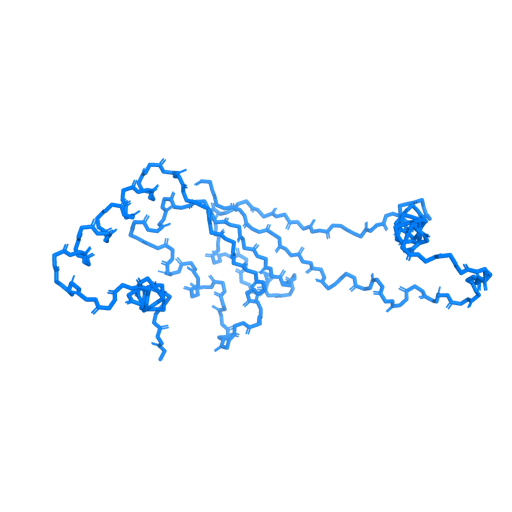? 3.279 -1.213 -4.645 1.00 76.56 142 VAL A N 1
ATOM 1191 C CA . VAL A 1 142 ? 1.983 -1.779 -4.282 1.00 76.56 142 VAL A CA 1
ATOM 1192 C C . VAL A 1 142 ? 2.194 -2.681 -3.078 1.00 76.56 142 VAL A C 1
ATOM 1194 O O . VAL A 1 142 ? 3.024 -3.587 -3.119 1.00 76.56 142 VAL A O 1
ATOM 1197 N N . VAL A 1 143 ? 1.451 -2.439 -2.009 1.00 76.56 143 VAL A N 1
ATOM 1198 C CA . VAL A 1 143 ? 1.553 -3.184 -0.756 1.00 76.56 143 VAL A CA 1
ATOM 1199 C C . VAL A 1 143 ? 0.228 -3.912 -0.520 1.00 76.56 143 VAL A C 1
ATOM 1201 O O . VAL A 1 143 ? -0.830 -3.288 -0.577 1.00 76.56 143 VAL A O 1
ATOM 1204 N N . LEU A 1 144 ? 0.269 -5.226 -0.290 1.00 76.19 144 LEU A N 1
ATOM 1205 C CA . LEU A 1 144 ? -0.903 -6.091 -0.140 1.00 76.19 144 LEU A CA 1
ATOM 1206 C C . LEU A 1 144 ? -0.929 -6.759 1.241 1.00 76.19 144 LEU A C 1
ATOM 1208 O O . LEU A 1 144 ? -0.017 -7.502 1.597 1.00 76.19 144 LEU A O 1
ATOM 1212 N N . MET A 1 145 ? -2.008 -6.548 1.993 1.00 75.12 145 MET A N 1
ATOM 1213 C CA . MET A 1 145 ? -2.290 -7.261 3.244 1.00 75.12 145 MET A CA 1
ATOM 1214 C C . MET A 1 145 ? -3.160 -8.496 2.974 1.00 75.12 145 MET A C 1
ATOM 1216 O O . MET A 1 145 ? -4.159 -8.392 2.255 1.00 75.12 145 MET A O 1
ATOM 1220 N N . LYS A 1 146 ? -2.774 -9.647 3.540 1.00 61.25 146 LYS A N 1
ATOM 1221 C CA . LYS A 1 146 ? -3.488 -10.931 3.402 1.00 61.25 146 LYS A CA 1
ATOM 1222 C C .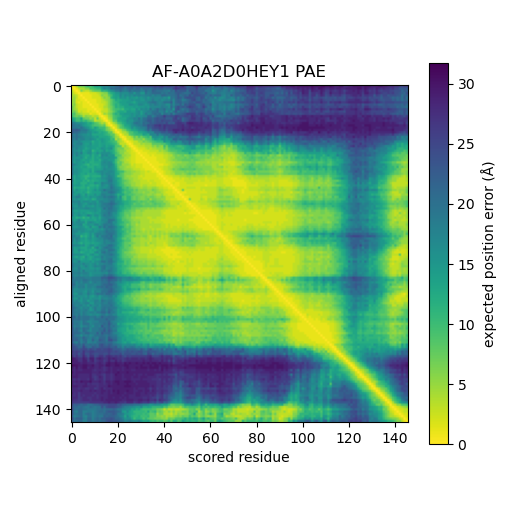 LYS A 1 146 ? -4.735 -11.033 4.270 1.00 61.25 146 LYS A C 1
ATOM 1224 O O . LYS A 1 146 ? -4.643 -10.661 5.458 1.00 61.25 146 LYS A O 1
#

Mean predicted aligned error: 13.34 Å

pLDDT: mean 73.39, std 16.07, range [37.5, 91.94]

Sequence (146 aa):
MKRLLEALLDFANWEFEDSKFDIKFKWENAFADLFKNNRVWLLLDAADEMSSPQPLTEISQQLTGWVKNARVVLTCRVNVWEANANALENFETYRLLNFEYPKQVQEFIERWWNLMMVSANFIGFKPIFWQPMVLQNLGIVVVLMK

Nearest PDB structures (foldseek):
  3kta-assembly2_D  TM=3.971E-01  e=9.070E-01  Pyrococcus furiosus
  6jwp-assembly1_A  TM=2.984E-01  e=6.613E-01  Saccharomyces cerevisiae S288C
  4ft2-assembly1_A  TM=4.460E-01  e=3.880E+00  Zea mays
  3htx-assembly2_D  TM=2.069E-01  e=7.993E-01  Arabidopsis thaliana